Protein AF-A0A4S8MN91-F1 (afdb_monomer)

Structure (mmCIF, N/CA/C/O backbone):
data_AF-A0A4S8MN91-F1
#
_entry.id   AF-A0A4S8MN91-F1
#
loop_
_atom_site.group_PDB
_atom_site.id
_atom_site.type_symbol
_atom_site.label_atom_id
_atom_site.label_alt_id
_atom_site.label_comp_id
_atom_site.label_asym_id
_atom_site.label_entity_id
_atom_site.label_seq_id
_atom_site.pdbx_PDB_ins_code
_atom_site.Cartn_x
_atom_site.Cartn_y
_atom_site.Cartn_z
_atom_site.occupancy
_atom_site.B_iso_or_equiv
_atom_site.auth_seq_id
_atom_site.auth_comp_id
_atom_site.auth_asym_id
_atom_site.auth_atom_id
_atom_site.pdbx_PDB_model_num
ATOM 1 N N . ALA A 1 1 ? 6.070 -14.004 5.660 1.00 74.38 1 ALA A N 1
ATOM 2 C CA . ALA A 1 1 ? 6.334 -12.657 5.100 1.00 74.38 1 ALA A CA 1
ATOM 3 C C . ALA A 1 1 ? 7.473 -12.035 5.889 1.00 74.38 1 ALA A C 1
ATOM 5 O O . ALA A 1 1 ? 7.439 -12.125 7.108 1.00 74.38 1 ALA A O 1
ATOM 6 N N . TRP A 1 2 ? 8.464 -11.438 5.225 1.00 89.81 2 TRP A N 1
ATOM 7 C CA . TRP A 1 2 ? 9.669 -10.897 5.880 1.00 89.81 2 TRP A CA 1
ATOM 8 C C . TRP A 1 2 ? 9.994 -9.453 5.462 1.00 89.81 2 TRP A C 1
ATOM 10 O O . TRP A 1 2 ? 10.611 -8.719 6.223 1.00 89.81 2 TRP A O 1
ATOM 20 N N . ASN A 1 3 ? 9.541 -9.014 4.284 1.00 93.31 3 ASN A N 1
ATOM 21 C CA . ASN A 1 3 ? 9.810 -7.672 3.775 1.00 93.31 3 ASN A CA 1
ATOM 22 C C . ASN A 1 3 ? 9.103 -6.588 4.616 1.00 93.31 3 ASN A C 1
ATOM 24 O O . ASN A 1 3 ? 7.873 -6.571 4.711 1.00 93.31 3 ASN A O 1
ATOM 28 N N . LEU A 1 4 ? 9.882 -5.670 5.196 1.00 93.06 4 LEU A N 1
ATOM 29 C CA . LEU A 1 4 ? 9.390 -4.625 6.104 1.00 93.06 4 LEU A CA 1
ATOM 30 C C . LEU A 1 4 ? 8.389 -3.668 5.441 1.00 93.06 4 LEU A C 1
ATOM 32 O O . LEU A 1 4 ? 7.418 -3.260 6.075 1.00 93.06 4 LEU A O 1
ATOM 36 N N . ASN A 1 5 ? 8.576 -3.340 4.159 1.00 93.69 5 ASN A N 1
ATOM 37 C CA . ASN A 1 5 ? 7.635 -2.484 3.434 1.00 93.69 5 ASN A CA 1
ATOM 38 C C . ASN A 1 5 ? 6.295 -3.194 3.222 1.00 93.69 5 ASN A C 1
ATOM 40 O O . ASN A 1 5 ? 5.244 -2.595 3.440 1.00 93.69 5 ASN A O 1
ATOM 44 N N . CYS A 1 6 ? 6.315 -4.488 2.896 1.00 96.19 6 CYS A N 1
ATOM 45 C CA . CYS A 1 6 ? 5.096 -5.286 2.766 1.00 96.19 6 CYS A CA 1
ATOM 46 C C . CYS A 1 6 ? 4.343 -5.434 4.095 1.00 96.19 6 CYS A C 1
ATOM 48 O O . CYS A 1 6 ? 3.110 -5.466 4.112 1.00 96.19 6 CYS A O 1
ATOM 50 N N . TRP A 1 7 ? 5.069 -5.500 5.215 1.00 96.88 7 TRP A N 1
ATOM 51 C CA . TRP A 1 7 ? 4.462 -5.567 6.542 1.00 96.88 7 TRP A CA 1
ATOM 52 C C . TRP A 1 7 ? 3.653 -4.319 6.897 1.00 96.88 7 TRP A C 1
ATOM 54 O O . TRP A 1 7 ? 2.616 -4.472 7.534 1.00 96.88 7 TRP A O 1
ATOM 64 N N . LYS A 1 8 ? 4.037 -3.119 6.431 1.00 95.94 8 LYS A N 1
ATOM 65 C CA . LYS A 1 8 ? 3.245 -1.889 6.639 1.00 95.94 8 LYS A CA 1
ATOM 66 C C . LYS A 1 8 ? 1.815 -2.063 6.119 1.00 95.94 8 LYS A C 1
ATOM 68 O O . LYS A 1 8 ? 0.867 -1.944 6.886 1.00 95.94 8 LYS A O 1
ATOM 73 N N . THR A 1 9 ? 1.660 -2.460 4.854 1.00 97.50 9 THR A N 1
ATOM 74 C CA . THR A 1 9 ? 0.337 -2.707 4.256 1.00 97.50 9 THR A CA 1
ATOM 75 C C . THR A 1 9 ? -0.381 -3.890 4.900 1.00 97.50 9 THR A C 1
ATOM 77 O O . THR A 1 9 ? -1.587 -3.818 5.127 1.00 97.50 9 THR A O 1
ATOM 80 N N . ARG A 1 10 ? 0.335 -4.965 5.258 1.00 97.81 10 ARG A N 1
ATOM 81 C CA . ARG A 1 10 ? -0.268 -6.095 5.981 1.00 97.81 10 ARG A CA 1
ATOM 82 C C . ARG A 1 10 ? -0.861 -5.653 7.323 1.00 97.81 10 ARG A C 1
ATOM 84 O O . ARG A 1 10 ? -1.980 -6.046 7.643 1.00 97.81 10 ARG A O 1
ATOM 91 N N . TYR A 1 11 ? -0.148 -4.826 8.086 1.00 97.88 11 TYR A N 1
ATOM 92 C CA . TYR A 1 11 ? -0.666 -4.263 9.331 1.00 97.88 11 TYR A CA 1
ATOM 93 C C . TYR A 1 11 ? -1.841 -3.321 9.087 1.00 97.88 11 TYR A C 1
ATOM 95 O O . TYR A 1 11 ? -2.825 -3.428 9.808 1.00 97.88 11 TYR A O 1
ATOM 103 N N . SER A 1 12 ? -1.794 -2.473 8.056 1.00 97.81 12 SER A N 1
ATOM 104 C CA . SER A 1 12 ? -2.926 -1.619 7.676 1.00 97.81 12 SER A CA 1
ATOM 105 C C . SER A 1 12 ? -4.202 -2.423 7.406 1.00 97.81 12 SER A C 1
ATOM 107 O O . SER A 1 12 ? -5.260 -2.091 7.936 1.00 97.81 12 SER A O 1
ATOM 109 N N . LEU A 1 13 ? -4.098 -3.507 6.630 1.00 98.00 13 LEU A N 1
ATOM 110 C CA . LEU A 1 13 ? -5.223 -4.395 6.320 1.00 98.00 13 LEU A CA 1
ATOM 111 C C . LEU A 1 13 ? -5.742 -5.109 7.575 1.00 98.00 13 LEU A C 1
ATOM 113 O O . LEU A 1 13 ? -6.945 -5.105 7.828 1.00 98.00 13 LEU A O 1
ATOM 117 N N . ASN A 1 14 ? -4.837 -5.666 8.388 1.00 98.12 14 ASN A N 1
ATOM 118 C CA . ASN A 1 14 ? -5.189 -6.344 9.636 1.00 98.12 14 ASN A CA 1
ATOM 119 C C . ASN A 1 14 ? -5.862 -5.393 10.639 1.00 98.12 14 ASN A C 1
ATOM 121 O O . ASN A 1 14 ? -6.882 -5.745 11.221 1.00 98.12 14 ASN A O 1
ATOM 125 N N . TYR A 1 15 ? -5.310 -4.192 10.836 1.00 98.06 15 TYR A N 1
ATOM 126 C CA . TYR A 1 15 ? -5.821 -3.197 11.782 1.00 98.06 15 TYR A CA 1
ATOM 127 C C . TYR A 1 15 ? -7.215 -2.700 11.392 1.00 98.06 15 TYR A C 1
ATOM 129 O O . TYR A 1 15 ? -8.082 -2.537 12.246 1.00 98.06 15 TYR A O 1
ATOM 137 N N . LYS A 1 16 ? -7.465 -2.537 10.087 1.00 97.88 16 LYS A N 1
ATOM 138 C CA . LYS A 1 16 ? -8.802 -2.238 9.562 1.00 97.88 16 LYS A CA 1
ATOM 139 C C . LYS A 1 16 ? -9.750 -3.442 9.560 1.00 97.88 16 LYS A C 1
ATOM 141 O O . LYS A 1 16 ? -10.940 -3.269 9.308 1.00 97.88 16 LYS A O 1
ATOM 146 N N . GLY A 1 17 ? -9.251 -4.653 9.807 1.00 97.50 17 GLY A N 1
ATOM 147 C CA . GLY A 1 17 ? -10.034 -5.886 9.724 1.00 97.50 17 GLY A CA 1
ATOM 148 C C . GLY A 1 17 ? -10.537 -6.185 8.309 1.00 97.50 17 GLY A C 1
ATOM 149 O O . GLY A 1 17 ? -11.644 -6.697 8.153 1.00 97.50 17 GLY A O 1
ATOM 150 N N . LEU A 1 18 ? -9.768 -5.818 7.278 1.00 97.50 18 LEU A N 1
ATOM 151 C CA . LEU A 1 18 ? -10.126 -6.076 5.884 1.00 97.50 18 LEU A CA 1
ATOM 152 C C . LEU A 1 18 ? -9.665 -7.479 5.466 1.00 97.50 18 LEU A C 1
ATOM 154 O O . LEU A 1 18 ? -8.505 -7.828 5.703 1.00 97.50 18 LEU A O 1
ATOM 158 N N . PRO A 1 19 ? -10.529 -8.290 4.828 1.00 97.38 19 PRO A N 1
ATOM 159 C CA . PRO A 1 19 ? -10.119 -9.580 4.295 1.00 97.38 19 PRO A CA 1
ATOM 160 C C . PRO A 1 19 ? -9.186 -9.375 3.098 1.00 97.38 19 PRO A C 1
ATOM 162 O O . PRO A 1 19 ? -9.456 -8.568 2.212 1.00 97.38 19 PRO A O 1
ATOM 165 N N . TYR A 1 20 ? -8.087 -10.125 3.048 1.00 97.75 20 TYR A N 1
ATOM 166 C CA . TYR A 1 20 ? -7.159 -10.098 1.920 1.00 97.75 20 TYR A CA 1
ATOM 167 C C . TYR A 1 20 ? -6.570 -11.478 1.662 1.00 97.75 20 TYR A C 1
ATOM 169 O O . TYR A 1 20 ? -6.437 -12.313 2.559 1.00 97.75 20 TYR A O 1
ATOM 177 N N . LYS A 1 21 ? -6.151 -11.689 0.416 1.00 97.56 21 LYS A N 1
ATOM 178 C CA . LYS A 1 21 ? -5.338 -12.831 0.011 1.00 97.56 21 LYS A CA 1
ATOM 179 C C . LYS A 1 21 ? -3.926 -12.344 -0.281 1.00 97.56 21 LYS A C 1
ATOM 181 O O . LYS A 1 21 ? -3.736 -11.337 -0.951 1.00 97.56 21 LYS A O 1
ATOM 186 N N . THR A 1 22 ? -2.928 -13.060 0.228 1.00 96.88 22 THR A N 1
ATOM 187 C CA . THR A 1 22 ? -1.528 -12.795 -0.127 1.00 96.88 22 THR A CA 1
ATOM 188 C C . THR A 1 22 ? -1.169 -13.585 -1.377 1.00 96.88 22 THR A C 1
ATOM 190 O O . THR A 1 22 ? -1.280 -14.810 -1.368 1.00 96.88 22 THR A O 1
ATOM 193 N N . THR A 1 23 ? -0.701 -12.893 -2.411 1.00 95.88 23 THR A N 1
ATOM 194 C CA . THR A 1 23 ? 0.000 -13.511 -3.540 1.00 95.88 23 THR A CA 1
ATOM 195 C C . THR A 1 23 ? 1.495 -13.356 -3.298 1.00 95.88 23 THR A C 1
ATOM 197 O O . THR A 1 23 ? 1.977 -12.242 -3.096 1.00 95.88 23 THR A O 1
ATOM 200 N N . TRP A 1 24 ? 2.210 -14.476 -3.249 1.00 95.38 24 TRP A N 1
ATOM 201 C CA . TRP A 1 24 ? 3.661 -14.486 -3.091 1.00 95.38 24 TRP A CA 1
ATOM 202 C C . TRP A 1 24 ? 4.297 -14.372 -4.464 1.00 95.38 24 TRP A C 1
ATOM 204 O O . TRP A 1 24 ? 3.937 -15.141 -5.349 1.00 95.38 24 TRP A O 1
ATOM 214 N N . LEU A 1 25 ? 5.191 -13.403 -4.614 1.00 95.00 25 LEU A N 1
ATOM 215 C CA . LEU A 1 25 ? 5.928 -13.147 -5.842 1.00 95.00 25 LEU A CA 1
ATOM 216 C C . LEU A 1 25 ? 7.413 -13.185 -5.529 1.00 95.00 25 LEU A C 1
ATOM 218 O O . LEU A 1 25 ? 7.839 -12.647 -4.501 1.00 95.00 25 LEU A O 1
ATOM 222 N N . GLU A 1 26 ? 8.184 -13.753 -6.442 1.00 95.81 26 GLU A N 1
ATOM 223 C CA . GLU A 1 26 ? 9.627 -13.601 -6.436 1.00 95.81 26 GLU A CA 1
ATOM 224 C C . GLU A 1 26 ? 10.021 -12.251 -7.045 1.00 95.81 26 GLU A C 1
ATOM 226 O O . GLU A 1 26 ? 9.303 -11.669 -7.862 1.00 95.81 26 GLU A O 1
ATOM 231 N N . TYR A 1 27 ? 11.186 -11.724 -6.659 1.00 93.75 27 TYR A N 1
ATOM 232 C CA . TYR A 1 27 ? 11.654 -10.408 -7.119 1.00 93.75 27 TYR A CA 1
ATOM 233 C C . TYR A 1 27 ? 11.615 -10.205 -8.648 1.00 93.75 27 TYR A C 1
ATOM 235 O O . TYR A 1 27 ? 11.157 -9.141 -9.072 1.00 93.75 27 TYR A O 1
ATOM 243 N N . PRO A 1 28 ? 12.030 -11.177 -9.490 1.00 96.19 28 PRO A N 1
ATOM 244 C CA . PRO A 1 28 ? 11.964 -11.027 -10.946 1.00 96.19 28 PRO A CA 1
ATOM 245 C C . PRO A 1 28 ? 10.533 -10.925 -11.494 1.00 96.19 28 PRO A C 1
ATOM 247 O O . PRO A 1 28 ? 10.323 -10.392 -12.580 1.00 96.19 28 PRO A O 1
ATOM 250 N N . GLU A 1 29 ? 9.546 -11.423 -10.750 1.00 96.19 29 GLU A N 1
ATOM 251 C CA . GLU A 1 29 ? 8.144 -11.475 -11.169 1.00 96.19 29 GLU A CA 1
ATOM 252 C C . GLU A 1 29 ? 7.376 -10.191 -10.823 1.00 96.19 29 GLU A C 1
ATOM 254 O O . GLU A 1 29 ? 6.318 -9.930 -11.394 1.00 96.19 29 GLU A O 1
ATOM 259 N N . VAL A 1 30 ? 7.905 -9.356 -9.920 1.00 95.38 30 VAL A N 1
ATOM 260 C CA . VAL A 1 30 ? 7.233 -8.138 -9.432 1.00 95.38 30 VAL A CA 1
ATOM 261 C C . VAL A 1 30 ? 6.884 -7.189 -10.576 1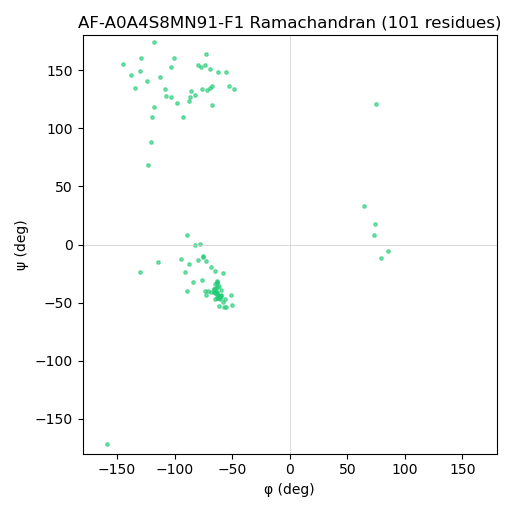.00 95.38 30 VAL A C 1
ATOM 263 O O . VAL A 1 30 ? 5.731 -6.795 -10.725 1.00 95.38 30 VAL A O 1
ATOM 266 N N . GLU A 1 31 ? 7.865 -6.820 -11.397 1.00 95.25 31 GLU A N 1
ATOM 267 C CA . GLU A 1 31 ? 7.667 -5.869 -12.493 1.00 95.25 31 GLU A CA 1
ATOM 268 C C . GLU A 1 31 ? 6.640 -6.347 -13.542 1.00 95.25 31 GLU A C 1
ATOM 270 O O . GLU A 1 31 ? 5.693 -5.599 -13.806 1.00 95.25 31 GLU A O 1
ATOM 275 N N . PRO A 1 32 ? 6.753 -7.554 -14.136 1.00 96.81 32 PRO A N 1
ATOM 276 C CA . PRO A 1 32 ? 5.780 -8.004 -15.130 1.00 96.81 32 PRO A CA 1
ATOM 277 C C . PRO A 1 32 ? 4.365 -8.153 -14.555 1.00 96.81 32 PRO A C 1
ATOM 279 O O . PRO A 1 32 ? 3.399 -7.802 -15.232 1.00 96.81 32 PRO A O 1
ATOM 282 N N . ILE A 1 33 ? 4.222 -8.611 -13.307 1.00 96.44 33 ILE A N 1
ATOM 283 C CA . ILE A 1 33 ? 2.904 -8.825 -12.694 1.00 96.44 33 ILE A CA 1
ATOM 284 C C . ILE A 1 33 ? 2.225 -7.500 -12.343 1.00 96.44 33 ILE A C 1
ATOM 286 O O . ILE A 1 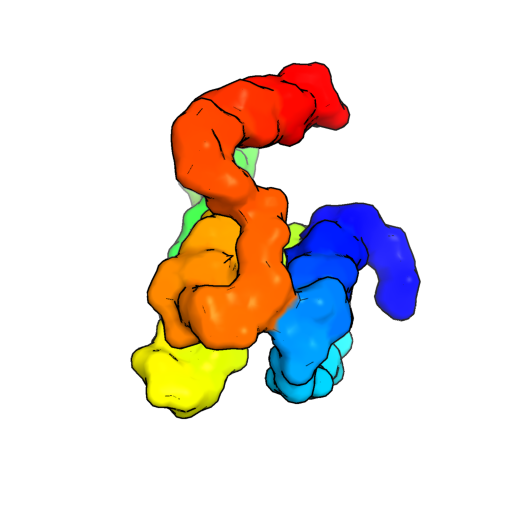33 ? 1.042 -7.331 -12.637 1.00 96.44 33 ILE A O 1
ATOM 290 N N . LEU A 1 34 ? 2.953 -6.538 -11.768 1.00 96.25 34 LEU A N 1
ATOM 291 C CA . LEU A 1 34 ? 2.390 -5.219 -11.458 1.00 96.25 34 LEU A CA 1
ATOM 292 C C . LEU A 1 34 ? 1.971 -4.484 -12.737 1.00 96.25 34 LEU A C 1
ATOM 294 O O . LEU A 1 34 ? 0.873 -3.932 -12.786 1.00 96.25 34 LEU A O 1
ATOM 298 N N . LYS A 1 35 ? 2.789 -4.548 -13.796 1.00 95.50 35 LYS A N 1
ATOM 299 C CA . LYS A 1 35 ? 2.434 -4.003 -15.116 1.00 95.50 35 LYS A CA 1
ATOM 300 C C . LYS A 1 35 ? 1.151 -4.620 -15.666 1.00 95.50 35 LYS A C 1
ATOM 302 O O . LYS A 1 35 ? 0.256 -3.888 -16.079 1.00 95.50 35 LYS A O 1
ATOM 307 N N . ALA A 1 36 ? 1.048 -5.950 -15.655 1.00 95.12 36 ALA A N 1
ATOM 308 C CA . ALA A 1 36 ? -0.134 -6.659 -16.147 1.00 95.12 36 ALA A CA 1
ATOM 309 C C . ALA A 1 36 ? -1.400 -6.330 -15.336 1.00 95.12 36 ALA A C 1
ATOM 311 O O . ALA A 1 36 ? -2.493 -6.287 -15.892 1.00 95.12 36 ALA A O 1
ATOM 312 N N . ALA A 1 37 ? -1.249 -6.047 -14.040 1.00 93.56 37 ALA A N 1
ATOM 313 C CA . ALA A 1 37 ? -2.331 -5.608 -13.163 1.00 93.56 37 ALA A CA 1
ATOM 314 C C . ALA A 1 37 ? -2.705 -4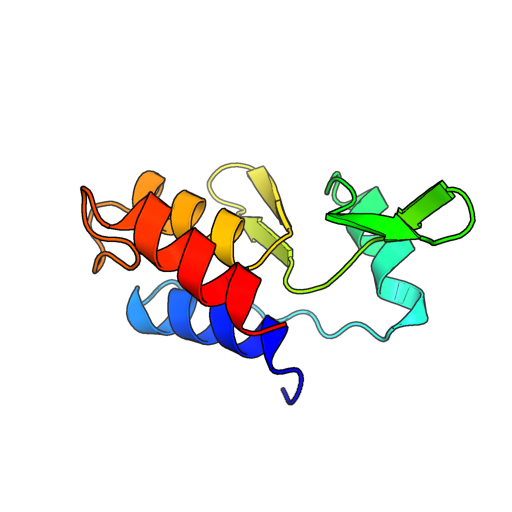.118 -13.324 1.00 93.56 37 ALA A C 1
ATOM 316 O O . ALA A 1 37 ? -3.591 -3.642 -12.619 1.00 93.56 37 ALA A O 1
ATOM 317 N N . GLY A 1 38 ? -2.042 -3.371 -14.215 1.00 93.81 38 GLY A N 1
ATOM 318 C CA . GLY A 1 38 ? -2.292 -1.941 -14.424 1.00 93.81 38 GLY A CA 1
ATOM 319 C C . GLY A 1 38 ? -1.747 -1.039 -13.312 1.00 93.81 38 GLY A C 1
ATOM 320 O O . GLY A 1 38 ? -2.169 0.108 -13.187 1.00 93.81 38 GLY A O 1
ATOM 321 N N . ILE A 1 39 ? -0.819 -1.542 -12.495 1.00 95.19 39 ILE A N 1
ATOM 322 C CA . ILE A 1 39 ? -0.207 -0.790 -11.398 1.00 95.19 39 ILE A CA 1
ATOM 323 C C . ILE A 1 39 ? 0.915 0.082 -11.955 1.00 95.19 39 ILE A C 1
ATOM 325 O O . ILE A 1 39 ? 1.802 -0.404 -12.653 1.00 95.19 39 ILE A O 1
ATOM 329 N N . ALA A 1 40 ? 0.886 1.374 -11.633 1.00 93.31 40 ALA A N 1
ATOM 330 C CA . ALA A 1 40 ? 1.929 2.313 -12.028 1.00 93.31 40 ALA A CA 1
ATOM 331 C C . ALA A 1 40 ? 3.255 2.045 -11.282 1.00 93.31 40 ALA A C 1
ATOM 333 O O . ALA A 1 40 ? 3.235 1.574 -10.140 1.00 93.31 40 ALA A O 1
ATOM 334 N N . PRO A 1 41 ? 4.414 2.367 -11.888 1.00 94.50 41 PRO A N 1
ATOM 335 C CA . PRO A 1 41 ? 5.691 2.304 -11.189 1.00 94.50 41 PRO A CA 1
ATOM 336 C C . PRO A 1 41 ? 5.714 3.279 -10.010 1.00 94.50 41 PRO A C 1
ATOM 338 O O . PRO A 1 41 ? 5.103 4.347 -10.046 1.00 94.50 41 PRO A O 1
ATOM 341 N N . THR A 1 42 ? 6.441 2.908 -8.964 1.00 93.50 42 THR A N 1
ATOM 342 C CA . THR A 1 42 ? 6.516 3.670 -7.711 1.00 93.50 42 THR A CA 1
ATOM 343 C C . THR A 1 42 ? 7.657 4.680 -7.706 1.00 93.50 42 THR A C 1
ATOM 345 O O . THR A 1 42 ? 7.598 5.673 -6.987 1.00 93.50 42 THR A O 1
ATOM 348 N N . SER A 1 43 ? 8.689 4.448 -8.520 1.00 92.00 43 SER A N 1
ATOM 349 C CA . SER A 1 43 ? 9.820 5.358 -8.703 1.00 92.00 43 SER A CA 1
ATOM 350 C C . SER A 1 43 ? 10.528 5.081 -10.036 1.00 92.00 43 SER A C 1
ATOM 352 O O . SER A 1 43 ? 10.055 4.293 -10.859 1.00 92.00 43 SER A O 1
ATOM 354 N N . THR A 1 44 ? 11.677 5.710 -10.254 1.00 95.44 44 THR A N 1
ATOM 355 C CA . THR A 1 44 ? 12.592 5.453 -11.368 1.00 95.44 44 THR A CA 1
ATOM 356 C C . THR A 1 44 ? 13.901 4.857 -10.856 1.00 95.44 44 THR A C 1
ATOM 358 O O . THR A 1 44 ? 14.385 5.186 -9.772 1.00 95.44 44 THR A O 1
ATOM 361 N N . LYS A 1 45 ? 14.481 3.942 -11.633 1.00 92.12 45 LYS A N 1
ATOM 362 C CA . LYS A 1 45 ? 15.828 3.409 -11.402 1.00 92.12 45 LYS A CA 1
ATOM 363 C C . LYS A 1 45 ? 16.875 4.484 -11.758 1.00 92.12 45 LYS A C 1
ATOM 365 O O . LYS A 1 45 ? 16.546 5.433 -12.475 1.00 92.12 45 LYS A O 1
ATOM 370 N N . PRO A 1 46 ? 18.143 4.345 -11.320 1.00 93.50 46 PRO A N 1
ATOM 371 C CA . PRO A 1 46 ? 19.209 5.290 -11.675 1.00 93.50 46 PRO A CA 1
ATOM 372 C C . PRO A 1 46 ? 19.446 5.445 -13.186 1.00 93.50 46 PRO A C 1
ATOM 374 O O . PRO A 1 46 ? 19.928 6.483 -13.626 1.00 93.50 46 PRO A O 1
ATOM 377 N N . ASP A 1 47 ? 19.091 4.431 -13.979 1.00 94.38 47 ASP A N 1
ATOM 378 C CA . ASP A 1 47 ? 19.166 4.442 -15.447 1.00 94.38 47 ASP A CA 1
ATOM 379 C C . ASP A 1 47 ? 17.964 5.135 -16.129 1.00 94.38 47 ASP A C 1
ATOM 381 O O . ASP A 1 47 ? 17.904 5.206 -17.354 1.00 94.38 47 ASP A O 1
ATOM 385 N N . GLY A 1 48 ? 16.999 5.639 -15.351 1.00 93.62 48 GLY A N 1
ATOM 386 C CA . GLY A 1 48 ? 15.783 6.293 -15.837 1.00 93.62 48 GLY A CA 1
ATOM 387 C C . GLY A 1 48 ? 14.630 5.345 -16.182 1.00 93.62 48 GLY A C 1
ATOM 388 O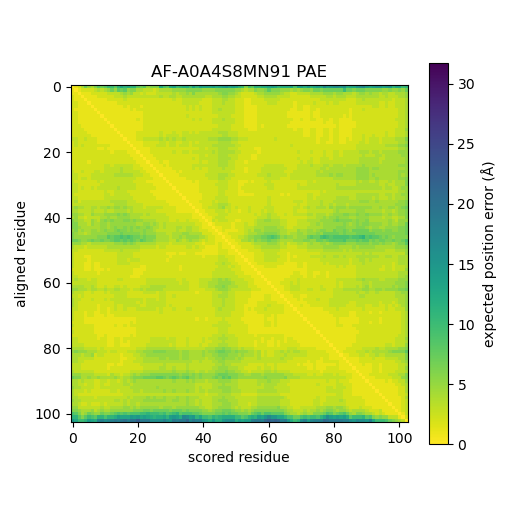 O . GLY A 1 48 ? 13.527 5.811 -16.464 1.00 93.62 48 GLY A O 1
ATOM 389 N N . SER A 1 49 ? 14.834 4.027 -16.131 1.00 93.69 49 SER A N 1
ATOM 390 C CA . SER A 1 49 ? 13.764 3.052 -16.358 1.00 93.69 49 SER A CA 1
ATOM 391 C C . SER A 1 49 ? 12.790 2.987 -15.165 1.00 93.69 49 SER A C 1
ATOM 393 O O . SER A 1 49 ? 13.157 3.321 -14.033 1.00 93.69 49 SER A O 1
ATOM 395 N N . PRO A 1 50 ? 11.521 2.586 -15.370 1.00 94.88 50 PRO A N 1
ATOM 396 C CA . PRO A 1 50 ? 10.538 2.535 -14.290 1.00 94.88 50 PRO A CA 1
ATOM 397 C C . PRO A 1 50 ? 10.888 1.458 -13.253 1.00 94.88 50 PRO A C 1
ATOM 399 O O . PRO A 1 50 ? 11.238 0.328 -13.598 1.00 94.88 50 PRO A O 1
ATOM 402 N N . LEU A 1 51 ? 10.754 1.797 -11.970 1.00 95.25 51 LEU A N 1
ATOM 403 C CA . LEU A 1 51 ? 10.929 0.882 -10.847 1.00 95.25 51 LEU A CA 1
ATOM 404 C C . LEU A 1 51 ? 9.564 0.471 -10.287 1.00 95.25 51 L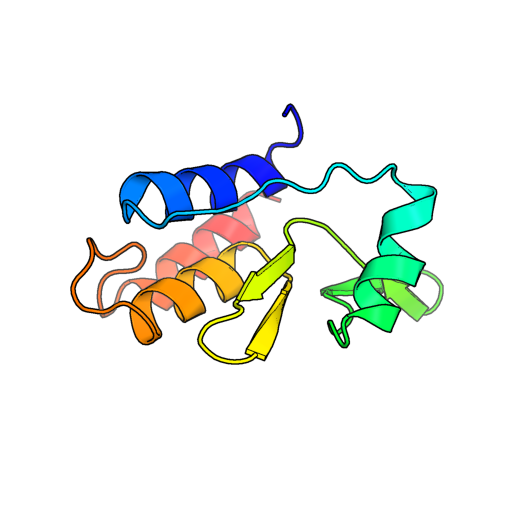EU A C 1
ATOM 406 O O . LEU A 1 51 ? 8.745 1.313 -9.918 1.00 95.25 51 LEU A O 1
ATOM 410 N N . TYR A 1 52 ? 9.351 -0.837 -10.189 1.00 96.31 52 TYR A N 1
ATOM 411 C CA . TYR A 1 52 ? 8.160 -1.436 -9.597 1.00 96.31 52 TYR A CA 1
ATOM 412 C C . TYR A 1 52 ? 8.529 -2.033 -8.247 1.00 96.31 52 TYR A C 1
ATOM 414 O O . TYR A 1 52 ? 9.489 -2.798 -8.143 1.00 96.31 52 TYR A O 1
ATOM 422 N N . THR A 1 53 ? 7.778 -1.678 -7.207 1.00 95.19 53 THR A N 1
ATOM 423 C CA . THR A 1 53 ? 8.050 -2.118 -5.836 1.00 95.19 53 THR A CA 1
ATOM 424 C C . THR A 1 53 ? 6.808 -2.703 -5.183 1.00 95.19 53 THR A C 1
ATOM 426 O O . THR A 1 53 ? 5.674 -2.472 -5.599 1.00 95.19 53 THR A O 1
ATOM 429 N N . LEU A 1 54 ? 7.045 -3.476 -4.126 1.00 96.06 54 LEU A N 1
ATOM 430 C CA . LEU A 1 54 ? 6.019 -3.939 -3.202 1.00 96.06 54 LEU A CA 1
ATOM 431 C C . LEU A 1 54 ? 6.083 -3.102 -1.910 1.00 96.06 54 LEU A C 1
ATOM 433 O O . LEU A 1 54 ? 7.170 -2.651 -1.532 1.00 96.06 54 LEU A O 1
ATOM 437 N N . PRO A 1 55 ? 4.968 -2.936 -1.178 1.00 96.94 55 PRO A N 1
ATOM 438 C CA . PRO A 1 55 ? 3.669 -3.581 -1.373 1.00 96.94 55 PRO A CA 1
ATOM 439 C C . PRO A 1 55 ? 2.841 -2.998 -2.518 1.00 96.94 55 PRO A C 1
ATOM 441 O O . PRO A 1 55 ? 2.921 -1.813 -2.831 1.00 96.94 55 PRO A O 1
ATOM 444 N N . ALA A 1 56 ? 1.990 -3.861 -3.065 1.00 97.31 56 ALA A N 1
ATOM 445 C CA . ALA A 1 56 ? 0.956 -3.538 -4.031 1.00 97.31 56 ALA A CA 1
ATOM 446 C C . ALA A 1 56 ? -0.330 -4.294 -3.662 1.00 97.31 56 ALA A C 1
ATOM 448 O O . ALA A 1 56 ? -0.260 -5.415 -3.148 1.00 97.31 56 ALA A O 1
ATOM 449 N N . ILE A 1 57 ? -1.490 -3.688 -3.905 1.00 97.31 57 ILE A N 1
ATOM 450 C CA . ILE A 1 57 ? -2.799 -4.320 -3.727 1.00 97.31 57 ILE A CA 1
ATOM 451 C C . ILE A 1 57 ? -3.656 -4.130 -4.974 1.00 97.31 57 ILE A C 1
ATOM 453 O O . ILE A 1 57 ? -3.564 -3.114 -5.662 1.00 97.31 57 ILE A O 1
ATOM 457 N N . VAL A 1 58 ? -4.517 -5.111 -5.221 1.00 97.19 58 VAL A N 1
ATOM 458 C CA . VAL A 1 58 ? -5.637 -4.994 -6.152 1.00 97.19 58 VAL A CA 1
ATOM 459 C C . VAL A 1 58 ? -6.898 -5.193 -5.332 1.00 97.19 58 VAL A C 1
ATOM 461 O O . VAL A 1 58 ? -7.065 -6.236 -4.697 1.00 97.19 58 VAL A O 1
ATOM 464 N N . ASP A 1 59 ? -7.748 -4.177 -5.301 1.00 96.88 59 ASP A N 1
ATOM 465 C CA . ASP A 1 59 ? -9.012 -4.219 -4.586 1.00 96.88 59 ASP A CA 1
ATOM 466 C C . ASP A 1 59 ? -10.125 -4.678 -5.538 1.00 96.88 59 ASP A C 1
ATOM 468 O O . ASP A 1 59 ? -10.504 -3.930 -6.442 1.00 96.88 59 ASP A O 1
ATOM 472 N N . PRO A 1 60 ? -10.673 -5.894 -5.369 1.00 95.94 60 PRO A N 1
ATOM 473 C CA . PRO A 1 60 ? -11.713 -6.403 -6.255 1.00 95.94 60 PRO A CA 1
ATOM 474 C C . PRO A 1 60 ? -13.043 -5.649 -6.118 1.00 95.94 60 PRO A C 1
ATOM 476 O O . PRO A 1 60 ? -13.863 -5.729 -7.027 1.00 95.94 60 PRO A O 1
ATOM 479 N N . ASN A 1 61 ? -13.273 -4.921 -5.018 1.00 96.00 61 ASN A N 1
ATOM 480 C CA . ASN A 1 61 ? -14.529 -4.199 -4.800 1.00 96.00 61 ASN A CA 1
ATOM 481 C C . ASN A 1 61 ? -14.608 -2.918 -5.639 1.00 96.00 61 ASN A C 1
ATOM 483 O O . ASN A 1 61 ? -15.694 -2.492 -6.022 1.00 96.00 61 ASN A O 1
ATOM 487 N N . THR A 1 62 ? -13.460 -2.295 -5.913 1.00 95.94 62 THR A N 1
ATOM 488 C CA . THR A 1 62 ? -13.366 -1.023 -6.649 1.00 95.94 62 THR A CA 1
ATOM 489 C C . THR A 1 62 ? -12.655 -1.162 -7.994 1.00 95.94 62 THR A C 1
ATOM 491 O O . THR A 1 62 ? -12.726 -0.253 -8.817 1.00 95.94 62 THR A O 1
ATOM 494 N N . GLY A 1 63 ? -11.942 -2.271 -8.214 1.00 94.44 63 GLY A N 1
ATOM 495 C CA . GLY A 1 63 ? -11.027 -2.451 -9.339 1.00 94.44 63 GLY A CA 1
ATOM 496 C C . GLY A 1 63 ? -9.728 -1.648 -9.209 1.00 94.44 63 GLY A C 1
ATOM 497 O O . GLY A 1 63 ? -8.959 -1.583 -10.166 1.00 94.44 63 GLY A O 1
ATOM 498 N N . ALA A 1 64 ? -9.467 -1.015 -8.060 1.00 95.81 64 ALA A N 1
ATOM 499 C CA . ALA A 1 64 ? -8.277 -0.196 -7.871 1.00 95.81 64 ALA A CA 1
ATOM 500 C C . ALA A 1 64 ? -7.012 -1.060 -7.768 1.00 95.81 64 ALA A C 1
ATOM 502 O O . ALA A 1 64 ? -6.964 -2.021 -6.999 1.00 95.81 64 ALA A O 1
ATOM 503 N N . ALA A 1 65 ? -5.969 -0.674 -8.501 1.00 96.56 65 ALA A N 1
ATOM 504 C CA . ALA A 1 65 ? -4.664 -1.325 -8.498 1.00 96.56 65 ALA A CA 1
ATOM 505 C C . ALA A 1 65 ? -3.605 -0.304 -8.050 1.00 96.56 65 ALA A C 1
ATOM 507 O O . ALA A 1 65 ? -3.348 0.684 -8.736 1.00 96.56 65 ALA A O 1
ATOM 508 N N . ILE A 1 66 ? -3.052 -0.489 -6.848 1.00 96.38 66 ILE A N 1
ATOM 509 C CA . ILE A 1 66 ? -2.298 0.554 -6.135 1.00 96.38 66 ILE A CA 1
ATOM 510 C C . ILE A 1 66 ? -1.004 -0.035 -5.580 1.00 96.38 66 ILE A C 1
ATOM 512 O O . ILE A 1 66 ? -1.014 -1.094 -4.955 1.00 96.38 66 ILE A O 1
ATOM 516 N N . ALA A 1 67 ? 0.098 0.687 -5.763 1.00 95.94 67 ALA A N 1
ATOM 517 C CA . ALA A 1 67 ? 1.375 0.437 -5.103 1.00 95.94 67 ALA A CA 1
ATOM 518 C C . ALA A 1 67 ? 1.771 1.634 -4.227 1.00 95.94 67 ALA A C 1
ATOM 520 O O . ALA A 1 67 ? 1.097 2.661 -4.240 1.00 95.94 67 ALA A O 1
ATOM 521 N N . GLU A 1 68 ? 2.864 1.479 -3.479 1.00 95.12 68 GLU A N 1
ATOM 522 C CA . GLU A 1 68 ? 3.336 2.353 -2.396 1.00 95.12 68 GLU A CA 1
ATOM 523 C C . GLU A 1 68 ? 2.562 2.244 -1.078 1.00 95.12 68 GLU A C 1
ATOM 525 O O . GLU A 1 68 ? 1.370 2.525 -0.980 1.00 95.12 68 GLU A O 1
ATOM 530 N N . SER A 1 69 ? 3.280 1.893 -0.005 1.00 95.62 69 SER A N 1
ATOM 531 C CA . SER A 1 69 ? 2.674 1.559 1.294 1.00 95.62 69 SER A CA 1
ATOM 532 C C . SER A 1 69 ? 1.854 2.698 1.914 1.00 95.62 69 SER A C 1
ATOM 534 O O . SER A 1 69 ? 0.781 2.445 2.462 1.00 95.62 69 SER A O 1
ATOM 536 N N . PHE A 1 70 ? 2.317 3.949 1.801 1.00 95.75 70 PHE A N 1
ATOM 537 C CA . PHE A 1 70 ? 1.596 5.115 2.330 1.00 95.75 70 PHE A CA 1
ATOM 538 C C . PHE A 1 70 ? 0.374 5.468 1.474 1.00 95.75 70 PHE A C 1
ATOM 540 O O . PHE A 1 70 ? -0.694 5.741 2.014 1.00 95.75 70 PHE A O 1
ATOM 547 N N . VAL A 1 71 ? 0.499 5.384 0.146 1.00 96.38 71 VAL A N 1
ATOM 548 C CA . VAL A 1 71 ? -0.612 5.618 -0.794 1.00 96.38 71 VAL A CA 1
ATOM 549 C C . VAL A 1 71 ? -1.710 4.573 -0.598 1.00 96.38 71 VAL A C 1
ATOM 551 O O . VAL A 1 71 ? -2.892 4.912 -0.584 1.00 96.38 71 VAL A O 1
ATOM 554 N N . ILE A 1 72 ? -1.329 3.315 -0.363 1.00 97.69 72 I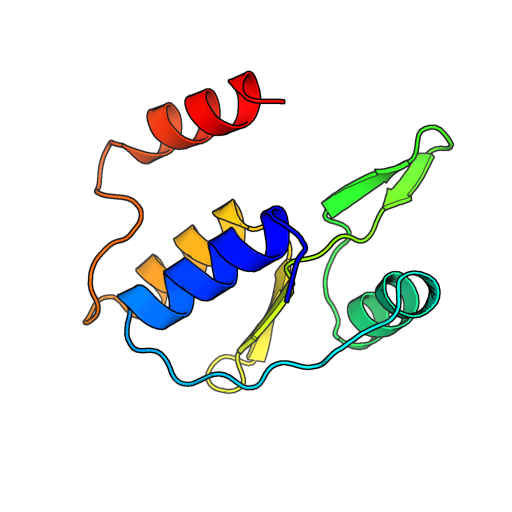LE A N 1
ATOM 555 C CA . ILE A 1 72 ? -2.265 2.249 -0.003 1.00 97.69 72 ILE A CA 1
ATOM 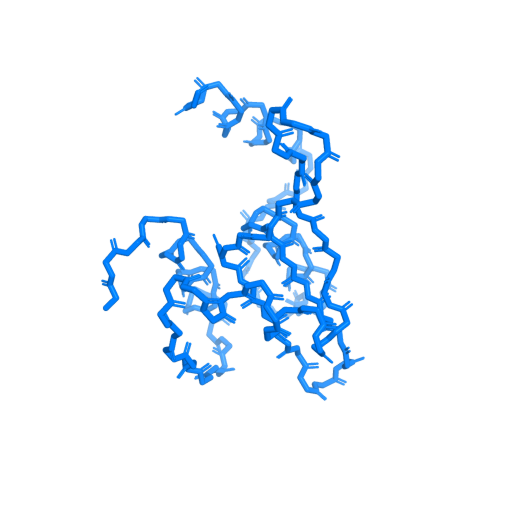556 C C . ILE A 1 72 ? -2.996 2.590 1.302 1.00 97.69 72 ILE A C 1
ATOM 558 O O . ILE A 1 72 ? -4.216 2.475 1.352 1.00 97.69 72 ILE A O 1
ATOM 562 N N . ALA A 1 73 ? -2.295 3.038 2.348 1.00 97.62 73 ALA A N 1
ATOM 563 C CA . ALA A 1 73 ? -2.940 3.415 3.609 1.00 97.62 73 ALA A CA 1
ATOM 564 C C . ALA A 1 73 ? -3.961 4.556 3.426 1.00 97.62 73 ALA A C 1
ATOM 566 O O . ALA A 1 73 ? -5.083 4.451 3.924 1.00 97.62 73 ALA A O 1
ATOM 567 N N . GLU A 1 74 ? -3.616 5.591 2.652 1.00 97.12 74 GLU A N 1
ATOM 568 C CA . GLU A 1 74 ? -4.541 6.677 2.300 1.00 97.12 74 GLU A CA 1
ATOM 569 C C . GLU A 1 74 ? -5.775 6.173 1.540 1.00 97.12 74 GLU A C 1
ATOM 571 O O . GLU A 1 74 ? -6.904 6.567 1.837 1.00 97.12 74 GLU A O 1
ATOM 576 N N . TYR A 1 75 ? -5.570 5.286 0.563 1.00 98.00 75 TYR A N 1
ATOM 577 C CA . TYR A 1 75 ? -6.658 4.675 -0.194 1.00 98.00 75 TYR A CA 1
ATOM 578 C C . TYR A 1 75 ? -7.599 3.878 0.711 1.00 98.00 75 TYR A C 1
ATOM 580 O O . TYR A 1 75 ? -8.818 4.005 0.588 1.00 98.00 75 TYR A O 1
ATOM 588 N N . LEU A 1 76 ? -7.051 3.082 1.632 1.00 98.06 76 LEU A N 1
ATOM 589 C CA . LEU A 1 76 ? -7.846 2.271 2.548 1.00 98.06 76 LEU A CA 1
ATOM 590 C C . LEU A 1 76 ? -8.659 3.139 3.518 1.00 98.06 76 LEU A C 1
ATOM 592 O O . LEU A 1 76 ? -9.799 2.796 3.812 1.00 98.06 76 LEU A O 1
ATOM 596 N N . ASP A 1 77 ? -8.106 4.254 4.005 1.00 97.81 77 ASP A N 1
ATOM 597 C CA . ASP A 1 77 ? -8.851 5.216 4.833 1.00 97.81 77 ASP A CA 1
ATOM 598 C C . ASP A 1 77 ? -9.992 5.883 4.060 1.00 97.81 77 ASP A C 1
ATOM 600 O O . ASP A 1 77 ? -11.086 6.043 4.596 1.00 97.81 77 ASP A O 1
ATOM 604 N N . LYS A 1 78 ? -9.759 6.240 2.793 1.00 97.31 78 LYS A N 1
ATOM 605 C CA . LYS A 1 78 ? -10.780 6.866 1.945 1.00 97.31 78 LYS A CA 1
ATOM 606 C C . LYS A 1 78 ? -11.889 5.892 1.537 1.00 97.31 78 LYS A C 1
ATOM 608 O O . LYS A 1 78 ? -13.048 6.288 1.468 1.00 97.31 78 LYS A O 1
ATOM 613 N N . THR A 1 79 ? -11.529 4.654 1.214 1.00 98.06 79 THR A N 1
ATOM 614 C CA . THR A 1 79 ? -12.447 3.659 0.632 1.00 98.06 79 THR A CA 1
ATOM 615 C C . THR A 1 79 ? -13.255 2.929 1.698 1.00 98.06 79 THR A C 1
ATOM 617 O O . THR A 1 79 ? -14.411 2.594 1.462 1.00 98.06 79 THR A O 1
ATOM 620 N N . TYR A 1 80 ? -12.671 2.735 2.884 1.00 97.25 80 TYR A N 1
ATOM 621 C CA . TYR A 1 80 ? -13.288 2.028 4.008 1.00 97.25 80 TYR A CA 1
ATOM 622 C C . TYR A 1 80 ? -13.340 2.936 5.252 1.00 97.25 80 TYR A C 1
ATOM 624 O O . TYR A 1 80 ? -12.605 2.700 6.221 1.00 97.25 80 TYR A O 1
ATOM 632 N N . PRO A 1 81 ? -14.160 4.011 5.223 1.00 96.69 81 PRO A N 1
ATOM 633 C CA . PRO A 1 81 ? -14.238 4.999 6.302 1.00 96.69 81 PRO A CA 1
ATOM 634 C C . PRO A 1 81 ? -14.941 4.477 7.566 1.00 96.69 81 PRO A C 1
ATOM 636 O O . PRO A 1 81 ? -14.842 5.095 8.620 1.00 96.69 81 PRO A O 1
ATOM 639 N N . ASP A 1 82 ? -15.641 3.343 7.478 1.00 96.88 82 ASP A N 1
ATOM 640 C CA . ASP A 1 82 ? -16.282 2.638 8.596 1.00 96.88 82 ASP A CA 1
ATOM 641 C C . ASP A 1 82 ? -15.283 1.866 9.480 1.00 96.88 82 ASP A C 1
ATOM 643 O O . ASP A 1 82 ? -15.639 1.365 10.548 1.00 96.88 82 ASP A O 1
ATOM 647 N N . LYS A 1 83 ? -14.025 1.752 9.040 1.00 95.69 83 LYS A N 1
ATOM 648 C CA . LYS A 1 83 ? -12.946 1.039 9.734 1.00 95.69 83 LYS A CA 1
ATOM 649 C C . LYS A 1 83 ? -12.023 2.006 10.483 1.00 95.69 83 LYS A C 1
ATOM 651 O O . LYS A 1 83 ? -11.952 3.180 10.121 1.00 95.69 83 LYS A O 1
ATOM 656 N N . PRO A 1 84 ? -11.237 1.525 11.468 1.00 97.56 84 PRO A N 1
ATOM 657 C CA . PRO A 1 84 ? -10.246 2.347 12.162 1.00 97.56 84 PRO A CA 1
ATOM 658 C C . PRO A 1 84 ? -9.349 3.151 11.207 1.00 97.56 84 PRO A C 1
ATOM 660 O O . PRO A 1 84 ? -8.851 2.615 10.211 1.00 97.56 84 PRO A O 1
ATOM 663 N N . THR A 1 85 ? -9.154 4.436 11.505 1.00 97.31 85 THR A N 1
ATOM 664 C CA . THR A 1 85 ? -8.349 5.360 10.692 1.00 97.31 85 THR A CA 1
ATOM 665 C C . THR A 1 85 ? -6.855 5.115 10.894 1.00 97.31 85 THR A C 1
ATOM 667 O O . THR A 1 85 ? -6.392 5.017 12.029 1.00 97.31 85 THR A O 1
ATOM 670 N N . LEU A 1 86 ? -6.090 5.050 9.803 1.00 96.88 86 LEU A N 1
ATOM 671 C CA . LEU A 1 86 ? -4.630 4.907 9.833 1.00 96.88 86 LEU A CA 1
ATOM 672 C C . LEU A 1 86 ? -3.929 6.268 9.867 1.00 96.88 86 LEU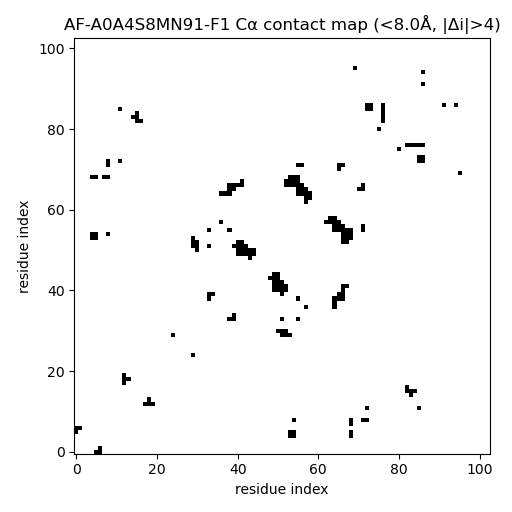 A C 1
ATOM 674 O O . LEU A 1 86 ? -2.940 6.449 10.575 1.00 96.88 86 LEU A O 1
ATOM 678 N N . ILE A 1 87 ? -4.449 7.231 9.107 1.00 97.12 87 ILE A N 1
ATOM 679 C CA . ILE A 1 87 ? -3.898 8.573 8.934 1.00 97.12 87 ILE A CA 1
ATOM 680 C C . ILE A 1 87 ? -4.957 9.587 9.391 1.00 97.12 87 ILE A C 1
ATOM 682 O O . ILE A 1 87 ? -5.767 10.052 8.586 1.00 97.12 87 ILE A O 1
ATOM 686 N N . PRO A 1 88 ? -4.982 9.954 10.688 1.00 96.69 88 PRO A N 1
ATOM 687 C CA . PRO A 1 88 ? -5.931 10.931 11.207 1.00 96.69 88 PRO A CA 1
ATOM 688 C C . PRO A 1 88 ? -5.872 12.272 10.466 1.00 96.69 88 PRO A C 1
ATOM 690 O O . PRO A 1 88 ? -4.803 12.713 10.018 1.00 96.69 88 PRO A O 1
ATOM 693 N N . ALA A 1 89 ? -7.020 12.948 10.380 1.00 94.88 89 ALA A N 1
ATOM 694 C CA . ALA A 1 89 ? -7.135 14.250 9.731 1.00 94.88 89 ALA A CA 1
ATOM 695 C C . ALA A 1 89 ? -6.106 15.251 10.290 1.00 94.88 89 ALA A C 1
ATOM 697 O O . ALA A 1 89 ? -5.856 15.309 11.491 1.00 94.88 89 ALA A O 1
ATOM 698 N N . GLY A 1 90 ? -5.465 16.014 9.402 1.00 95.31 90 GLY A N 1
ATOM 699 C CA . GLY A 1 90 ? -4.408 16.968 9.763 1.00 95.31 90 GLY A CA 1
ATOM 700 C C . GLY A 1 90 ? -3.017 16.361 10.003 1.00 95.31 90 GLY A C 1
ATOM 701 O O . GLY A 1 90 ? -2.041 17.102 10.012 1.00 95.31 90 GLY A O 1
ATOM 702 N N . THR A 1 91 ? -2.872 15.033 10.117 1.00 96.88 91 THR A N 1
ATOM 703 C CA . THR A 1 91 ? -1.563 14.401 10.410 1.00 96.88 91 THR A CA 1
ATOM 704 C C . THR A 1 91 ? -0.790 13.944 9.170 1.00 96.88 91 THR A C 1
ATOM 706 O O . THR A 1 91 ? 0.405 13.662 9.257 1.00 96.88 91 THR A O 1
ATOM 709 N N . LYS A 1 92 ? -1.438 13.911 7.998 1.00 95.38 92 LYS A N 1
ATOM 710 C CA . LYS A 1 92 ? -0.886 13.363 6.746 1.00 95.38 92 LYS A CA 1
ATOM 711 C C . LYS A 1 92 ? 0.507 13.895 6.402 1.00 95.38 92 LYS A C 1
ATOM 713 O O . LYS A 1 92 ? 1.409 13.107 6.134 1.00 95.38 92 LYS A O 1
ATOM 718 N N . ALA A 1 93 ? 0.683 15.218 6.395 1.00 94.94 93 ALA A N 1
ATOM 719 C CA . ALA A 1 93 ? 1.958 15.833 6.024 1.00 94.94 93 ALA A CA 1
ATOM 720 C C . ALA A 1 93 ? 3.076 15.449 7.005 1.00 94.94 93 ALA A C 1
ATOM 722 O O . ALA A 1 93 ? 4.159 15.070 6.572 1.00 94.94 93 ALA A O 1
ATOM 723 N N . LEU A 1 94 ? 2.787 15.463 8.311 1.00 96.31 94 LEU A N 1
ATOM 724 C CA . LEU A 1 94 ? 3.743 15.081 9.352 1.00 96.31 94 LEU A CA 1
ATOM 725 C C . LEU A 1 94 ? 4.160 13.613 9.226 1.00 96.31 94 LEU A C 1
ATOM 727 O O . LEU A 1 94 ? 5.350 13.314 9.249 1.00 96.31 94 LEU A O 1
ATOM 731 N N . GLN A 1 95 ? 3.200 12.704 9.032 1.00 96.06 95 GLN A N 1
ATOM 732 C CA . GLN A 1 95 ? 3.498 11.282 8.857 1.00 96.06 95 GLN A CA 1
ATOM 733 C C . GLN A 1 95 ? 4.301 11.017 7.579 1.00 96.06 95 GLN A C 1
ATOM 735 O O . GLN A 1 95 ? 5.269 10.258 7.609 1.00 96.06 95 GLN A O 1
ATOM 740 N N . LYS A 1 96 ? 3.953 11.678 6.466 1.00 93.62 96 LYS A N 1
ATOM 741 C CA . LYS A 1 96 ? 4.701 11.557 5.209 1.00 93.62 96 LYS A CA 1
ATOM 742 C C . LYS A 1 96 ? 6.145 12.040 5.369 1.00 93.62 96 LYS A C 1
ATOM 744 O O . LYS A 1 96 ? 7.060 11.347 4.932 1.00 93.62 96 LYS A O 1
ATOM 749 N N . SER A 1 97 ? 6.355 13.179 6.031 1.00 93.56 97 SER A N 1
ATOM 750 C CA . SER A 1 97 ? 7.696 13.697 6.330 1.00 93.56 97 SER A CA 1
ATOM 751 C C . SER A 1 97 ? 8.484 12.764 7.248 1.00 93.56 97 SER A C 1
ATOM 753 O O . SER A 1 97 ? 9.654 12.508 6.985 1.00 93.56 97 SER A O 1
ATOM 755 N N . PHE A 1 98 ? 7.849 12.204 8.281 1.00 94.06 98 PHE A N 1
ATOM 756 C CA . PHE A 1 98 ? 8.486 11.235 9.176 1.00 94.06 98 PHE A CA 1
ATOM 757 C C . PHE A 1 98 ? 8.957 9.982 8.423 1.00 94.06 98 PHE A C 1
ATOM 759 O O . PHE A 1 98 ? 10.094 9.546 8.595 1.00 94.06 98 PHE A O 1
ATOM 766 N N . ILE A 1 99 ? 8.114 9.436 7.538 1.00 89.94 99 ILE A N 1
ATOM 767 C CA . ILE A 1 99 ? 8.477 8.288 6.695 1.00 89.94 99 ILE A CA 1
ATOM 768 C C . ILE A 1 99 ? 9.637 8.656 5.772 1.00 89.94 99 ILE A C 1
ATOM 770 O O . ILE A 1 99 ? 10.593 7.895 5.692 1.00 89.94 99 ILE A O 1
ATOM 774 N N . SER A 1 100 ? 9.579 9.815 5.112 1.00 86.12 100 SER A N 1
ATOM 775 C CA . SER A 1 100 ? 10.636 10.263 4.200 1.00 86.12 100 SER A CA 1
ATOM 776 C C . SER A 1 100 ? 11.977 10.495 4.893 1.00 86.12 100 SER A C 1
ATOM 778 O O . SER A 1 100 ? 12.999 10.311 4.254 1.00 86.12 100 SER A O 1
ATOM 780 N N . ALA A 1 101 ? 11.986 10.916 6.159 1.00 86.50 101 ALA A N 1
ATOM 781 C CA . ALA A 1 101 ? 13.213 11.125 6.930 1.00 86.50 101 ALA A CA 1
ATOM 782 C C . ALA A 1 101 ? 13.811 9.821 7.485 1.00 86.50 101 ALA A C 1
ATOM 784 O O . ALA A 1 101 ? 14.936 9.815 7.974 1.00 86.50 101 ALA A O 1
ATOM 785 N N . SER A 1 102 ? 13.046 8.728 7.453 1.00 74.31 102 SER A N 1
ATOM 786 C CA . SER A 1 102 ? 13.457 7.425 7.984 1.00 74.31 102 SER A CA 1
ATOM 787 C C . SER A 1 102 ? 14.178 6.548 6.947 1.00 74.31 102 SER A C 1
ATOM 789 O O . SER A 1 102 ? 14.392 5.366 7.222 1.00 74.31 102 SER A O 1
ATOM 791 N N . TRP A 1 103 ? 14.507 7.096 5.768 1.00 58.97 103 TRP A N 1
ATOM 792 C CA . TRP A 1 103 ? 15.175 6.422 4.648 1.00 58.97 103 TRP A CA 1
ATOM 793 C C . TRP A 1 103 ? 16.242 7.310 4.017 1.00 58.97 103 TRP A C 1
ATOM 795 O O . TRP A 1 103 ? 15.992 8.529 3.900 1.00 58.97 103 TRP A O 1
#

pLDDT: mean 94.88, std 5.08, range [58.97, 98.12]

InterPro domains:
  IPR004045 Glutathione S-transferase, N-terminal [PF13409] (5-78)
  IPR004045 Glutathione S-transferase, N-terminal [PS50404] (1-84)
  IPR036249 Thioredoxin-like superfamily [SSF52833] (5-90)

Solvent-accessible surface area (backbone atoms only — not comparable to full-atom values): 6388 Å² total; per-residue (Å²): 140,81,58,69,54,41,46,51,44,51,48,52,35,57,71,42,67,54,92,82,82,89,81,89,74,56,80,87,48,45,49,64,52,38,51,76,60,66,28,68,61,74,48,65,41,98,88,68,47,80,28,60,63,72,29,66,51,72,41,86,92,79,71,48,43,44,45,42,45,67,57,44,48,54,48,48,41,70,75,43,67,93,34,69,75,83,72,54,90,91,42,55,67,60,54,52,51,52,58,58,72,74,105

Nearest PDB structures (foldseek):
  6j3f-assembly1_B  TM=9.780E-01  e=1.472E-11  Gelatoporia subvermispora B
  4g19-assembly2_C  TM=9.911E-01  e=6.235E-11  Phanerodontia chrysosporium
  4lmw-assembly1_A-2  TM=9.868E-01  e=7.154E-11  Phanerodontia chrysosporium
  4lmv-assembly2_D  TM=9.968E-01  e=3.989E-10  Phanerodontia chrysosporium
  6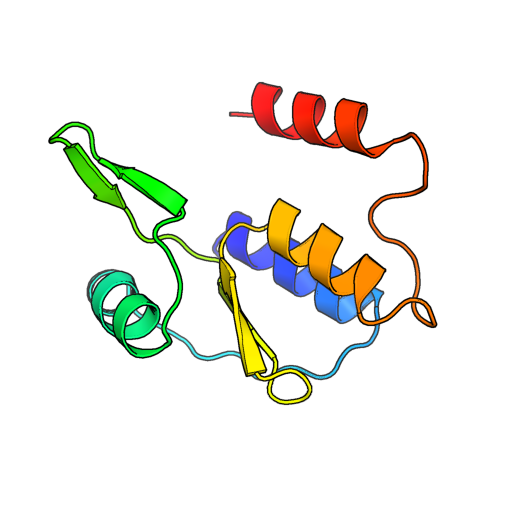j3h-assembly1_B  TM=9.569E-01  e=2.006E-10  Gelatoporia subvermispora B

Mean predicted aligned error: 3.05 Å

Radius of gyration: 14.06 Å; Cα contacts (8 Å, |Δi|>4): 106; chains: 1; bounding box: 36×32×28 Å

Foldseek 3Di:
DPDPQQVLQVCLCVQQVHDDDDDDDDPVVQVVVLVVLVEAAPQADPVRHGHGDDDWDQDPVVRDTYHDSLVSLVVCCVVCVVGDHPQDPPCSVVVVVVVVVVD

Secondary structure (DSSP, 8-state):
---HHHHHHHHHHHHHT----PPP--HHHHHHHHHHTTPPPSEE-TTSPEE--S-EEEETTTTEEEESHHHHHHHHHHH-TTSPPSS-TT-HHHHHHHHHHT-

Organism: Dendrothele bispora (strain CBS 962.96) (NCBI:txid1314807)

Sequence (103 aa):
AWNLNCWKTRYSLNYKGLPYKTTWLEYPEVEPILKAAGIAPTSTKPDGSPLYTLPAIVDPNTGAAIAESFVIAEYLDKTYPDKPTLIPAGTKALQKSFISASW